Protein AF-A0A839IMV0-F1 (afdb_monomer)

Nearest PDB structures (foldseek):
  8v9l-assembly1_g  TM=3.742E-01  e=1.962E+00  Mycolicibacterium smegmatis MC2 155
  7lv0-assembly1_L  TM=2.883E-01  e=4.181E+00  Escherichia coli K-12
  7y4l-assembly1_b7  TM=2.658E-01  e=4.743E+00  Porphyridium purpureum
  4dys-assembly1_C  TM=2.893E-01  e=7.854E+00  Influenza A virus
  3l7p-assembly1_F  TM=3.458E-01  e=9.489E+00  Streptococcus mutans

Organism: NCBI:txid2760088

Mean predicted aligned error: 11.28 Å

Solvent-accessible surface area (backbone atoms only — not comparable to full-atom values): 6877 Å² total; per-residue (Å²): 132,73,71,34,47,52,51,56,49,18,59,77,64,66,39,82,73,34,43,68,39,49,41,54,48,38,36,74,76,64,62,29,57,81,71,41,71,39,67,69,48,37,75,72,52,26,33,44,78,43,81,47,73,48,74,61,85,96,41,80,44,80,45,73,46,42,29,32,25,67,60,22,50,53,52,51,54,51,48,38,68,79,53,62,75,79,76,79,66,85,72,77,78,74,91,72,90,85,89,82,86,88,81,91,87,78,84,83,83,136

Foldseek 3Di:
DDWAALQVLCVVLVPPPGSVLLQVLCVVQQVDDRQHHDPVCVVVVQKPWDWDWDDDDPDIDIDIGIIGDPVVSVVSNVSCVVPPRPPPPPPPPDDDDDDDDDDDDDDDDD

Secondary structure (DSSP, 8-state):
--EEEHHHHHHHTT-TTHHHHHHHHHHHHS--BTTBPPHHHHHTTSEEEEEEEEEETTEEEEEEEEEEEHHHHHHHHHHHHHS---------------------------

pLDDT: mean 80.65, std 16.5, range [43.03, 93.31]

Radius of gyration: 22.24 Å; Cα contacts (8 Å, |Δi|>4): 124; chains: 1; bounding box: 34×81×42 Å

Sequence (110 aa):
MSQLSVEEAAQRLNFPGGRNALYKYLRAHAGFQGTIAPYSLVFQGFFVVIDGQYERGRQTIYTQTTKVTTQGLTFIAQLMNEHPPEKKVPSRRNTHRKTRTSGKRSGARP

Structure (mmCIF, N/CA/C/O backbone):
data_AF-A0A839IMV0-F1
#
_entry.id   AF-A0A839IMV0-F1
#
loop_
_atom_site.group_PDB
_atom_site.id
_atom_site.type_symbol
_atom_site.label_atom_id
_atom_site.label_alt_id
_atom_site.label_comp_id
_atom_site.label_asym_id
_atom_site.label_entity_id
_atom_site.label_seq_id
_atom_site.pdbx_PDB_ins_code
_atom_site.Cartn_x
_atom_site.Cartn_y
_atom_site.Cartn_z
_atom_site.occupancy
_atom_site.B_iso_or_equiv
_atom_site.auth_seq_id
_atom_site.auth_comp_id
_atom_site.auth_asym_id
_atom_site.auth_atom_id
_atom_site.pdbx_PDB_model_num
ATOM 1 N N . MET A 1 1 ? 0.199 15.625 -5.606 1.00 54.91 1 MET A N 1
ATOM 2 C CA . MET A 1 1 ? -0.301 14.907 -4.410 1.00 54.91 1 MET A CA 1
ATOM 3 C C . MET A 1 1 ? 0.840 14.100 -3.814 1.00 54.91 1 MET A C 1
ATOM 5 O O . MET A 1 1 ? 1.543 13.449 -4.577 1.00 54.91 1 MET A O 1
ATOM 9 N N . SER A 1 2 ? 1.051 14.151 -2.499 1.00 72.00 2 SER A N 1
ATOM 10 C CA . SER A 1 2 ? 2.125 13.392 -1.845 1.00 72.00 2 SER A CA 1
AT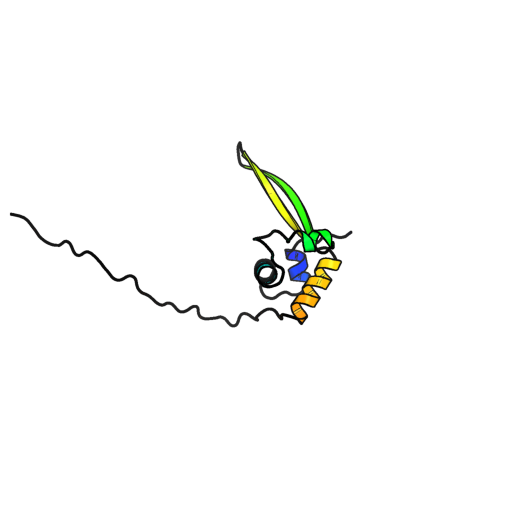OM 11 C C . SER A 1 2 ? 1.794 11.899 -1.844 1.00 72.00 2 SER A C 1
ATOM 13 O O . SER A 1 2 ? 0.773 11.488 -1.296 1.00 72.00 2 SER A O 1
ATOM 15 N N . GLN A 1 3 ? 2.639 11.101 -2.495 1.00 85.00 3 GLN A N 1
ATOM 16 C CA . GLN A 1 3 ? 2.525 9.645 -2.543 1.00 85.00 3 GLN A CA 1
ATOM 17 C C . GLN A 1 3 ? 3.532 9.048 -1.567 1.00 85.00 3 GLN A C 1
ATOM 19 O O . GLN A 1 3 ? 4.712 9.383 -1.625 1.00 85.00 3 GLN A O 1
ATOM 24 N N . LEU A 1 4 ? 3.068 8.155 -0.705 1.00 88.88 4 LEU A N 1
ATOM 25 C CA . LEU A 1 4 ? 3.890 7.475 0.285 1.00 88.88 4 LEU A CA 1
ATOM 26 C C . LEU A 1 4 ? 4.092 6.028 -0.137 1.00 88.88 4 LEU A C 1
ATOM 28 O O . LEU A 1 4 ? 3.205 5.388 -0.704 1.00 88.88 4 LEU A O 1
ATOM 32 N N . SER A 1 5 ? 5.257 5.483 0.160 1.00 89.44 5 SER A N 1
ATOM 33 C CA . SER A 1 5 ? 5.449 4.042 0.119 1.00 89.44 5 SER A CA 1
ATOM 34 C C . SER A 1 5 ? 4.577 3.359 1.180 1.00 89.44 5 SER A C 1
ATOM 36 O O . SER A 1 5 ? 4.221 3.937 2.207 1.00 89.44 5 SER A O 1
ATOM 38 N N . VAL A 1 6 ? 4.251 2.084 0.961 1.00 88.31 6 VAL A N 1
ATOM 39 C CA . VAL A 1 6 ? 3.524 1.278 1.962 1.00 88.31 6 VAL A CA 1
ATOM 40 C C . VAL A 1 6 ? 4.316 1.153 3.273 1.00 88.31 6 VAL A C 1
ATOM 42 O O . VAL A 1 6 ? 3.737 0.969 4.340 1.00 88.31 6 VAL A O 1
ATOM 45 N N . GLU A 1 7 ? 5.641 1.278 3.214 1.00 90.50 7 GLU A N 1
ATOM 46 C CA . GLU A 1 7 ? 6.498 1.298 4.398 1.00 90.50 7 GLU A CA 1
ATOM 47 C C . GLU A 1 7 ? 6.313 2.569 5.224 1.00 90.50 7 GLU A C 1
ATOM 49 O O . GLU A 1 7 ? 6.032 2.482 6.418 1.00 90.50 7 GLU A O 1
ATOM 54 N N . GLU A 1 8 ? 6.371 3.735 4.582 1.00 90.94 8 GLU A N 1
ATOM 55 C CA . GLU A 1 8 ? 6.097 5.016 5.238 1.00 90.94 8 GLU A CA 1
ATOM 56 C C . GLU A 1 8 ? 4.661 5.077 5.764 1.00 90.94 8 GLU A C 1
ATOM 58 O O . GLU A 1 8 ? 4.420 5.607 6.846 1.00 90.94 8 GLU A O 1
ATOM 63 N N . ALA A 1 9 ? 3.702 4.495 5.039 1.00 90.56 9 ALA A N 1
ATOM 64 C CA . ALA A 1 9 ? 2.325 4.389 5.505 1.00 90.56 9 ALA A CA 1
ATOM 65 C C . ALA A 1 9 ? 2.218 3.557 6.791 1.00 90.56 9 ALA A C 1
ATOM 67 O O . ALA A 1 9 ? 1.587 3.990 7.753 1.00 90.56 9 ALA A O 1
ATOM 68 N N . ALA A 1 10 ? 2.884 2.398 6.845 1.00 91.00 10 ALA A N 1
ATOM 69 C CA . ALA A 1 10 ? 2.920 1.567 8.045 1.00 91.00 10 ALA A CA 1
ATOM 70 C C . ALA A 1 10 ? 3.577 2.289 9.232 1.00 91.00 10 ALA A C 1
ATOM 72 O O . ALA A 1 10 ? 3.096 2.163 10.356 1.00 91.00 10 ALA A O 1
ATOM 73 N N . GLN A 1 11 ? 4.644 3.056 8.985 1.00 90.31 11 GLN A N 1
ATOM 74 C CA . GLN A 1 11 ? 5.310 3.857 10.014 1.00 90.31 11 GLN A CA 1
ATOM 75 C C . GLN A 1 11 ? 4.400 4.975 10.533 1.00 90.31 11 GLN A C 1
ATOM 77 O O . GLN A 1 11 ? 4.231 5.112 11.739 1.00 90.31 11 GLN A O 1
ATOM 82 N N . ARG A 1 12 ? 3.747 5.730 9.641 1.00 89.75 12 ARG A N 1
ATOM 83 C CA . ARG A 1 12 ? 2.825 6.811 10.032 1.00 89.75 12 ARG A CA 1
ATOM 84 C C . ARG A 1 12 ? 1.617 6.314 10.817 1.00 89.75 12 ARG A C 1
ATOM 86 O O . ARG A 1 12 ? 1.136 7.018 11.695 1.00 89.75 12 ARG A O 1
ATOM 93 N N . LEU A 1 13 ? 1.142 5.111 10.509 1.00 87.31 13 LEU A N 1
ATOM 94 C CA . LEU A 1 13 ? 0.025 4.473 11.204 1.00 87.31 13 LEU A CA 1
ATOM 95 C C . LEU A 1 13 ? 0.462 3.686 12.452 1.00 87.31 13 LEU A C 1
ATOM 97 O O . LEU A 1 13 ? -0.383 3.067 13.094 1.00 87.31 13 LEU A O 1
ATOM 101 N N . ASN A 1 14 ? 1.761 3.675 12.789 1.00 87.81 14 ASN A N 1
ATOM 102 C CA . ASN A 1 14 ? 2.338 2.850 13.857 1.00 87.81 14 ASN A CA 1
ATOM 103 C C . ASN A 1 14 ? 1.866 1.383 13.793 1.00 87.81 14 ASN A C 1
ATOM 105 O O . ASN A 1 14 ? 1.541 0.761 14.807 1.00 87.81 14 ASN A O 1
ATOM 109 N N . PHE A 1 15 ? 1.796 0.823 12.580 1.00 86.94 15 PHE A N 1
ATOM 110 C CA . PHE A 1 15 ? 1.197 -0.487 12.360 1.00 86.94 15 PHE A CA 1
ATOM 111 C C . PHE A 1 15 ? 2.064 -1.604 12.973 1.00 86.94 15 PHE A C 1
ATOM 113 O O . PHE A 1 15 ? 3.252 -1.724 12.635 1.00 86.94 15 PHE A O 1
ATOM 120 N N . PRO A 1 16 ? 1.502 -2.479 13.828 1.00 83.88 16 PRO A N 1
ATOM 121 C CA . PRO A 1 16 ? 2.272 -3.528 14.484 1.00 83.88 16 PRO A CA 1
ATOM 122 C C . PRO A 1 16 ? 2.812 -4.534 13.459 1.00 83.88 16 PRO A C 1
ATOM 124 O O . PRO A 1 16 ? 2.067 -5.180 12.724 1.00 83.88 16 PRO A O 1
ATOM 127 N N . GLY A 1 17 ? 4.138 -4.691 13.412 1.00 83.88 17 GLY A N 1
ATOM 128 C CA . GLY A 1 17 ? 4.815 -5.578 12.458 1.00 83.88 17 GLY A CA 1
ATOM 129 C C . GLY A 1 17 ? 5.153 -4.943 11.100 1.00 83.88 17 GLY A C 1
ATOM 130 O O . GLY A 1 17 ? 5.581 -5.663 10.191 1.00 83.88 17 GLY A O 1
ATOM 131 N N . GLY A 1 18 ? 4.991 -3.621 10.966 1.00 89.62 18 GLY A N 1
ATOM 132 C CA . GLY A 1 18 ? 5.511 -2.822 9.854 1.00 89.62 18 GLY A CA 1
ATOM 133 C C . GLY A 1 18 ? 4.927 -3.175 8.482 1.00 89.62 18 GLY A C 1
ATOM 134 O O . GLY A 1 18 ? 3.832 -3.729 8.365 1.00 89.62 18 GLY A O 1
ATOM 135 N N . A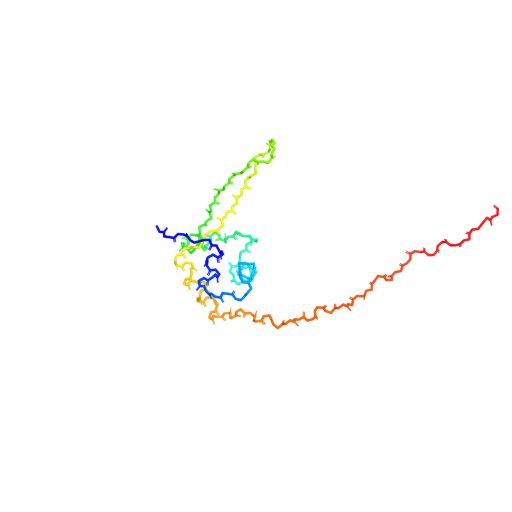RG A 1 19 ? 5.690 -2.879 7.420 1.00 90.19 19 ARG A N 1
ATOM 136 C CA . ARG A 1 19 ? 5.290 -3.041 6.007 1.00 90.19 19 ARG A CA 1
ATOM 137 C C . ARG A 1 19 ? 4.666 -4.406 5.697 1.00 90.19 19 ARG A C 1
ATOM 139 O O . ARG A 1 19 ? 3.612 -4.489 5.072 1.00 90.19 19 ARG A O 1
ATOM 146 N N . ASN A 1 20 ? 5.316 -5.494 6.109 1.00 90.25 20 ASN A N 1
ATOM 147 C CA . ASN A 1 20 ? 4.872 -6.848 5.764 1.00 90.25 20 ASN A CA 1
ATOM 148 C C . ASN A 1 20 ? 3.573 -7.241 6.474 1.00 90.25 20 ASN A C 1
ATOM 150 O O . ASN A 1 20 ? 2.769 -7.982 5.907 1.00 90.25 20 ASN A O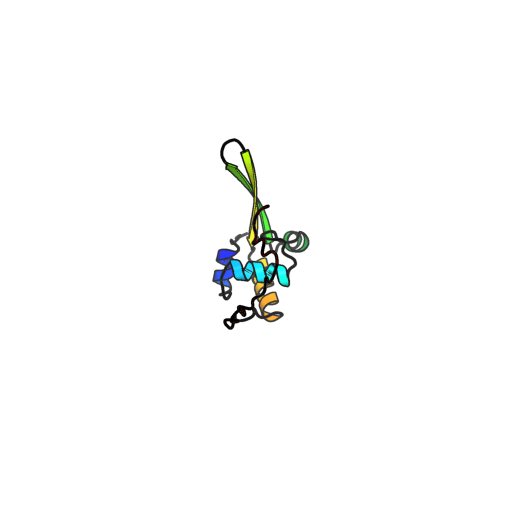 1
ATOM 154 N N . ALA A 1 21 ? 3.371 -6.773 7.708 1.00 89.50 21 ALA A N 1
ATOM 155 C CA . ALA A 1 21 ? 2.123 -6.992 8.427 1.00 89.50 21 ALA A CA 1
ATOM 156 C C . ALA A 1 21 ? 0.982 -6.190 7.793 1.00 89.50 21 ALA A C 1
ATOM 158 O O . ALA A 1 21 ? -0.087 -6.754 7.575 1.00 89.50 21 ALA A O 1
ATOM 159 N N . LEU A 1 22 ? 1.250 -4.945 7.383 1.00 90.56 22 LEU A N 1
ATOM 160 C CA . LEU A 1 22 ? 0.279 -4.122 6.668 1.00 90.56 22 LEU A CA 1
ATOM 161 C C . LEU A 1 22 ? -0.164 -4.780 5.352 1.00 90.56 22 LEU A C 1
ATOM 163 O O . LEU A 1 22 ? -1.357 -4.894 5.102 1.00 90.56 22 LEU A O 1
ATOM 167 N N . TYR A 1 23 ? 0.756 -5.321 4.546 1.00 91.81 23 TYR A N 1
ATOM 168 C CA . TYR A 1 23 ? 0.364 -6.064 3.339 1.00 91.81 23 TYR A CA 1
ATOM 169 C C . TYR A 1 23 ? -0.499 -7.289 3.643 1.00 91.81 23 TYR A C 1
ATOM 171 O O . TYR A 1 23 ? -1.444 -7.565 2.911 1.00 91.81 23 TYR A O 1
ATOM 179 N N . LYS A 1 24 ? -0.189 -8.048 4.701 1.00 90.56 24 LYS A N 1
ATOM 180 C CA . LYS A 1 24 ? -1.015 -9.201 5.094 1.00 90.56 24 LYS A CA 1
ATOM 181 C C . LYS A 1 24 ? -2.422 -8.768 5.493 1.00 90.56 24 LYS A C 1
ATOM 183 O O . LYS A 1 24 ? -3.382 -9.397 5.070 1.00 90.56 24 LYS A O 1
ATOM 188 N N . TYR A 1 25 ? -2.517 -7.686 6.253 1.00 91.19 25 TYR A N 1
ATOM 189 C CA . TYR A 1 25 ? -3.777 -7.098 6.676 1.00 91.19 25 TYR A CA 1
ATOM 190 C C . TYR A 1 25 ? -4.609 -6.603 5.482 1.00 91.19 25 TYR A C 1
ATOM 192 O O . TYR A 1 25 ? -5.765 -6.984 5.330 1.00 91.19 25 TYR A O 1
ATOM 200 N N . LEU A 1 26 ? -3.995 -5.866 4.555 1.00 90.81 26 LEU A N 1
ATOM 201 C CA . LEU A 1 26 ? -4.663 -5.381 3.344 1.00 90.81 26 LEU A CA 1
ATOM 202 C C . LEU A 1 26 ? -5.117 -6.515 2.412 1.00 90.81 26 LEU A C 1
ATOM 204 O O . LEU A 1 26 ? -6.136 -6.386 1.739 1.00 90.81 26 LEU A O 1
ATOM 208 N N . ARG A 1 27 ? -4.411 -7.650 2.379 1.00 91.69 27 ARG A N 1
ATOM 209 C CA . ARG A 1 27 ? -4.880 -8.843 1.647 1.00 91.69 27 ARG A CA 1
ATOM 210 C C . ARG A 1 27 ? -6.128 -9.446 2.283 1.00 91.69 27 ARG A C 1
ATOM 212 O O . ARG A 1 27 ? -7.002 -9.901 1.559 1.00 91.69 27 ARG A O 1
ATOM 219 N N . ALA A 1 28 ? -6.198 -9.452 3.612 1.00 89.19 28 ALA A N 1
ATOM 220 C CA . ALA A 1 28 ? -7.315 -10.034 4.346 1.00 89.19 28 ALA A CA 1
ATOM 221 C C . ALA A 1 28 ? -8.578 -9.157 4.306 1.00 89.19 28 ALA A C 1
ATOM 223 O O . ALA A 1 28 ? -9.672 -9.696 4.184 1.00 89.19 28 ALA A O 1
ATOM 224 N N . HIS A 1 29 ? -8.429 -7.829 4.378 1.00 89.44 29 HIS A N 1
ATOM 225 C CA . HIS A 1 29 ? -9.561 -6.909 4.567 1.00 89.44 29 HIS A CA 1
ATOM 226 C C . HIS A 1 29 ? -9.841 -5.980 3.378 1.00 89.44 29 HIS A C 1
ATOM 228 O O . HIS A 1 29 ? -10.952 -5.483 3.248 1.00 89.44 29 HIS A O 1
ATOM 234 N N . ALA A 1 30 ? -8.863 -5.746 2.499 1.00 86.81 30 ALA A N 1
ATOM 235 C CA . ALA A 1 30 ? -8.983 -4.805 1.381 1.00 86.81 30 ALA A CA 1
ATOM 236 C C . ALA A 1 30 ? -8.794 -5.467 0.003 1.00 86.81 30 ALA A C 1
ATOM 238 O O . ALA A 1 30 ? -8.711 -4.769 -1.003 1.00 86.81 30 ALA A O 1
ATOM 239 N N . GLY A 1 31 ? -8.697 -6.801 -0.066 1.00 88.19 31 GLY A N 1
ATOM 240 C CA . GLY A 1 31 ? -8.631 -7.544 -1.330 1.00 88.19 31 GLY A CA 1
ATOM 241 C C . GLY A 1 31 ? -7.329 -7.376 -2.121 1.00 88.19 31 GLY A C 1
ATOM 242 O O . GLY A 1 31 ? -7.317 -7.574 -3.333 1.00 88.19 31 GLY A O 1
ATOM 243 N N . PHE A 1 32 ? -6.226 -6.997 -1.469 1.00 91.75 32 PHE A N 1
ATOM 244 C CA . PHE A 1 32 ? -4.927 -6.899 -2.144 1.00 91.75 32 PHE A CA 1
ATOM 245 C C . PHE A 1 32 ? -4.469 -8.258 -2.690 1.00 91.75 32 PHE A C 1
ATOM 247 O O . PHE A 1 32 ? -4.598 -9.284 -2.019 1.00 91.75 32 PHE A O 1
ATOM 254 N N . GLN A 1 33 ? -3.814 -8.253 -3.854 1.00 87.94 33 GLN A N 1
ATOM 255 C CA . GLN A 1 33 ? -3.146 -9.429 -4.413 1.00 87.94 33 GLN A CA 1
ATOM 256 C C . GLN A 1 33 ? -1.631 -9.229 -4.346 1.00 87.94 33 GLN A C 1
ATOM 258 O O . GLN A 1 33 ? -1.037 -8.446 -5.085 1.00 87.94 33 GLN A O 1
ATOM 263 N N . GLY A 1 34 ? -0.972 -9.916 -3.411 1.00 87.75 34 GLY A N 1
ATOM 264 C CA . GLY A 1 34 ? 0.463 -9.732 -3.197 1.00 87.75 34 GLY A CA 1
ATOM 265 C C . GLY A 1 34 ? 0.780 -8.311 -2.714 1.00 87.75 34 GLY A C 1
ATOM 266 O O . GLY A 1 34 ? 0.477 -7.969 -1.569 1.00 87.75 34 GLY A O 1
ATOM 267 N N . THR A 1 35 ? 1.442 -7.509 -3.543 1.00 87.88 35 THR A N 1
ATOM 268 C CA . THR A 1 35 ? 1.771 -6.098 -3.258 1.00 87.88 35 THR A CA 1
ATOM 269 C C . THR A 1 35 ? 0.935 -5.115 -4.072 1.00 87.88 35 THR A C 1
ATOM 271 O O . THR A 1 35 ? 1.208 -3.918 -4.026 1.00 87.88 35 THR A O 1
ATOM 274 N N . ILE A 1 36 ? -0.060 -5.603 -4.814 1.00 90.31 36 ILE A N 1
ATOM 275 C CA . ILE A 1 36 ? -0.853 -4.825 -5.765 1.00 90.31 36 ILE A CA 1
ATOM 276 C C . ILE A 1 36 ? -2.222 -4.522 -5.146 1.00 90.31 36 ILE A C 1
ATOM 278 O O . ILE A 1 36 ? -2.893 -5.427 -4.636 1.00 90.31 36 ILE A O 1
ATOM 282 N N . ALA A 1 37 ? -2.607 -3.244 -5.161 1.00 90.44 37 ALA A N 1
ATOM 283 C CA . ALA A 1 37 ? -3.937 -2.802 -4.752 1.00 90.44 37 ALA A CA 1
ATOM 284 C C . ALA A 1 37 ? -4.990 -3.185 -5.810 1.00 90.44 37 ALA A C 1
ATOM 286 O O . ALA A 1 37 ? -4.696 -3.118 -7.006 1.00 90.44 37 ALA A O 1
ATOM 287 N N . PRO A 1 38 ? -6.220 -3.551 -5.409 1.00 92.31 38 PRO A N 1
ATOM 288 C CA . PRO A 1 38 ? -7.299 -3.804 -6.355 1.00 92.31 38 PRO A CA 1
ATOM 289 C C . PRO A 1 38 ? -7.688 -2.524 -7.104 1.00 92.31 38 PRO A C 1
ATOM 291 O O . PRO A 1 38 ? -7.618 -1.416 -6.566 1.00 92.31 38 PRO A O 1
ATOM 294 N N . TYR A 1 39 ? -8.159 -2.694 -8.340 1.00 89.44 39 TYR A N 1
ATOM 295 C CA . TYR A 1 39 ? -8.483 -1.586 -9.241 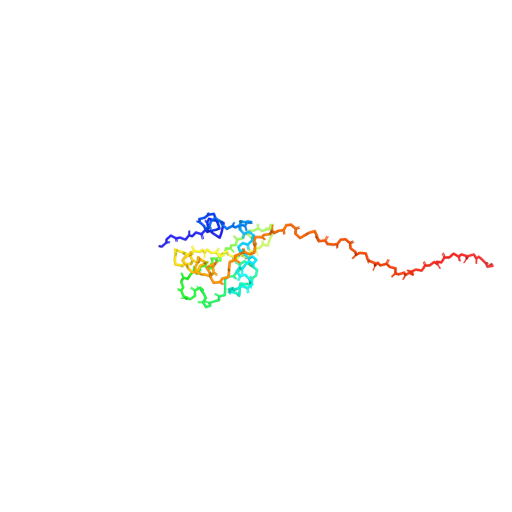1.00 89.44 39 TYR A CA 1
ATOM 296 C C . TYR A 1 39 ? -9.503 -0.602 -8.652 1.00 89.44 39 TYR A C 1
ATOM 298 O O . TYR A 1 39 ? -9.369 0.602 -8.842 1.00 89.44 39 TYR A O 1
ATOM 306 N N . SER A 1 40 ? -10.478 -1.088 -7.878 1.00 91.00 40 SER A N 1
ATOM 307 C CA . SER A 1 40 ? -11.487 -0.252 -7.215 1.00 91.00 40 SER A CA 1
ATOM 308 C C . SER A 1 40 ? -10.870 0.790 -6.279 1.00 91.00 40 SER A C 1
ATOM 310 O O . SER A 1 40 ? -11.221 1.965 -6.351 1.00 91.00 40 SER A O 1
ATOM 312 N N . LEU A 1 41 ? -9.906 0.388 -5.447 1.00 90.25 41 LEU A N 1
ATOM 313 C CA . LEU A 1 41 ? -9.248 1.286 -4.494 1.00 90.25 41 LEU A CA 1
ATOM 314 C C . LEU A 1 41 ? -8.241 2.223 -5.178 1.00 90.25 41 LEU A C 1
ATOM 316 O O . LEU A 1 41 ? -7.967 3.314 -4.677 1.00 90.25 41 LEU A O 1
ATOM 320 N N . VAL A 1 42 ? -7.696 1.812 -6.326 1.00 91.25 42 VAL A N 1
ATOM 321 C CA . VAL A 1 42 ? -6.864 2.679 -7.172 1.00 91.25 42 VAL A CA 1
ATOM 322 C C . VAL A 1 42 ? -7.722 3.752 -7.839 1.00 91.25 42 VAL A C 1
ATOM 324 O O . VAL A 1 42 ? -7.385 4.932 -7.789 1.00 91.25 42 VAL A O 1
ATOM 327 N N . PHE A 1 43 ? -8.867 3.363 -8.400 1.00 90.62 43 PHE A N 1
ATOM 328 C CA . PHE A 1 43 ? -9.804 4.273 -9.056 1.00 90.62 43 PHE A CA 1
ATOM 329 C C . PHE A 1 43 ? -10.401 5.301 -8.085 1.00 90.62 43 PHE A C 1
ATOM 331 O O . PHE A 1 43 ? -10.571 6.464 -8.436 1.00 90.62 43 PHE A O 1
ATOM 338 N N . GLN A 1 44 ? -10.647 4.898 -6.836 1.00 90.00 44 GLN A N 1
ATOM 339 C CA . GLN A 1 44 ? -11.083 5.793 -5.757 1.00 90.00 44 GLN A CA 1
ATOM 340 C C . GLN A 1 44 ? -9.984 6.751 -5.261 1.00 90.00 44 GLN A C 1
ATOM 342 O O . GLN A 1 44 ? -10.259 7.618 -4.437 1.00 90.00 44 GLN A O 1
ATOM 347 N N . GLY A 1 45 ? -8.742 6.617 -5.740 1.00 90.50 45 GLY A N 1
ATOM 348 C CA . GLY A 1 45 ? -7.637 7.509 -5.384 1.00 90.50 45 GLY A CA 1
ATOM 349 C C . GLY A 1 45 ? -6.957 7.192 -4.049 1.00 90.50 45 GLY A C 1
ATOM 350 O O . GLY A 1 45 ? -6.115 7.968 -3.592 1.00 90.50 45 GLY A O 1
ATOM 351 N N . PHE A 1 46 ? -7.261 6.053 -3.418 1.00 92.06 46 PHE A N 1
ATOM 352 C CA . PHE A 1 46 ? -6.615 5.631 -2.168 1.00 92.06 46 PHE A CA 1
ATOM 353 C C . PHE A 1 46 ? -5.200 5.094 -2.398 1.00 92.06 46 PHE A C 1
ATOM 355 O O . PHE A 1 46 ? -4.283 5.345 -1.611 1.00 92.06 46 PHE A O 1
ATOM 362 N N . PHE A 1 47 ? -5.001 4.384 -3.505 1.00 93.31 47 PHE A N 1
ATOM 363 C CA . PHE A 1 47 ? -3.714 3.809 -3.874 1.00 93.31 47 PHE A CA 1
ATOM 364 C C . PHE A 1 47 ? -3.335 4.194 -5.297 1.00 93.31 47 PHE A C 1
ATOM 366 O O . PHE A 1 47 ? -4.184 4.484 -6.132 1.00 93.31 47 PHE A O 1
ATOM 373 N N . VAL A 1 48 ? -2.038 4.174 -5.579 1.00 91.56 48 VAL A N 1
ATOM 374 C CA . VAL A 1 48 ? -1.493 4.386 -6.920 1.00 91.56 48 VAL A CA 1
ATOM 375 C C . VAL A 1 48 ? -0.571 3.223 -7.227 1.00 91.56 48 VAL A C 1
ATOM 377 O O . VAL A 1 48 ? 0.357 2.964 -6.466 1.00 91.56 48 VAL A O 1
ATOM 380 N N . VAL A 1 49 ? -0.810 2.525 -8.330 1.00 91.19 49 VAL A N 1
ATOM 381 C CA . VAL A 1 49 ? 0.114 1.502 -8.828 1.00 91.19 49 VAL A CA 1
ATOM 382 C C . VAL A 1 49 ? 1.024 2.164 -9.852 1.00 91.19 49 VAL A C 1
ATOM 384 O O . VAL A 1 49 ? 0.548 2.816 -10.775 1.00 91.19 49 VAL A O 1
ATOM 387 N N . ILE A 1 50 ? 2.331 2.045 -9.643 1.00 90.06 50 ILE A N 1
ATOM 388 C CA . ILE A 1 50 ? 3.351 2.571 -10.546 1.00 90.06 50 ILE A CA 1
ATOM 389 C C . ILE A 1 50 ? 4.077 1.394 -11.170 1.00 90.06 50 ILE A C 1
ATOM 391 O O . ILE A 1 50 ? 4.656 0.567 -10.456 1.00 90.06 50 ILE A O 1
ATOM 395 N N . ASP A 1 51 ? 4.060 1.354 -12.495 1.00 90.12 51 ASP A N 1
ATOM 396 C CA . ASP A 1 51 ? 4.848 0.408 -13.262 1.00 90.12 51 ASP A CA 1
ATOM 397 C C . ASP A 1 51 ? 6.312 0.854 -13.282 1.00 90.12 51 ASP A C 1
ATOM 399 O O . ASP A 1 51 ? 6.645 2.031 -13.429 1.00 90.12 51 ASP A O 1
ATOM 403 N N . GLY A 1 52 ? 7.201 -0.108 -13.105 1.00 88.31 52 GLY A N 1
ATOM 404 C CA . GLY A 1 52 ? 8.638 0.068 -13.180 1.00 88.31 52 GLY A CA 1
ATOM 405 C C . GLY A 1 52 ? 9.250 -1.083 -13.951 1.00 88.31 52 GLY A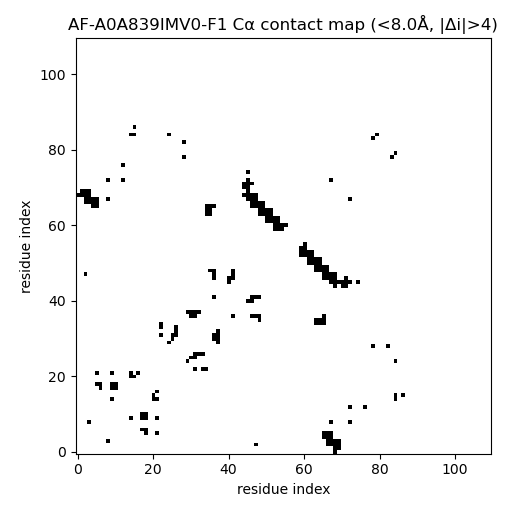 C 1
ATOM 406 O O . GLY A 1 52 ? 8.656 -2.152 -14.085 1.00 88.31 52 GLY A O 1
ATOM 407 N N . GLN A 1 53 ? 10.469 -0.894 -14.423 1.00 92.12 53 GLN A N 1
ATOM 408 C CA . GLN A 1 53 ? 11.226 -1.955 -15.064 1.00 92.12 53 GLN A CA 1
ATOM 409 C C . GLN A 1 53 ? 12.675 -1.894 -14.614 1.00 92.12 53 GLN A C 1
ATOM 411 O O . GLN A 1 53 ? 13.207 -0.814 -14.355 1.00 92.12 53 GLN A O 1
ATOM 416 N N . TYR A 1 54 ? 13.304 -3.057 -14.514 1.00 91.75 54 TYR A N 1
ATOM 417 C CA . TYR A 1 54 ? 14.737 -3.160 -14.291 1.00 91.75 54 TYR A CA 1
ATOM 418 C C . TYR A 1 54 ? 15.322 -4.262 -15.164 1.00 91.75 54 TYR A C 1
ATOM 420 O O . TYR A 1 54 ? 14.641 -5.225 -15.524 1.00 91.75 54 TYR A O 1
ATOM 428 N N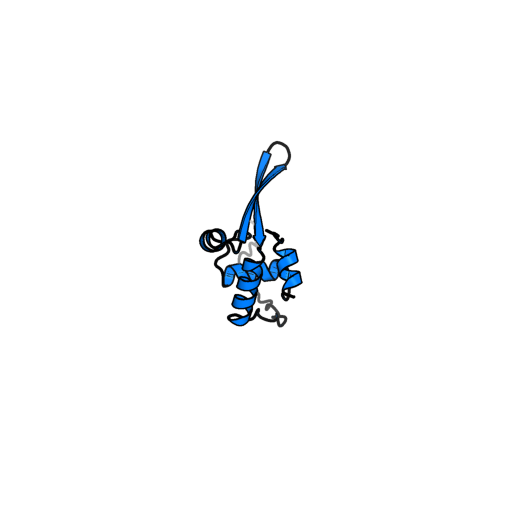 . GLU A 1 55 ? 16.597 -4.124 -15.503 1.00 93.25 55 GLU A N 1
ATOM 429 C CA . GLU A 1 55 ? 17.310 -5.145 -16.258 1.00 93.25 55 GLU A CA 1
ATOM 430 C C . GLU A 1 55 ? 17.923 -6.176 -15.314 1.00 93.25 55 GLU A C 1
ATOM 432 O O . GLU A 1 55 ? 18.608 -5.850 -14.342 1.00 93.25 55 GLU A O 1
ATOM 437 N N . ARG A 1 56 ? 17.681 -7.451 -15.614 1.00 91.44 56 ARG A N 1
ATOM 438 C CA . ARG A 1 56 ? 18.321 -8.588 -14.960 1.00 91.44 56 ARG A CA 1
ATOM 439 C C . ARG A 1 56 ? 19.092 -9.378 -16.011 1.00 91.44 56 ARG A C 1
ATOM 441 O O . ARG A 1 56 ? 18.589 -10.334 -16.601 1.00 91.44 56 ARG A O 1
ATOM 448 N N . GLY A 1 57 ? 20.331 -8.957 -16.259 1.00 92.50 57 GLY A N 1
ATOM 449 C CA . GLY A 1 57 ? 21.147 -9.498 -17.345 1.00 92.50 57 GLY A CA 1
ATOM 450 C C . GLY A 1 57 ? 20.568 -9.096 -18.700 1.00 92.50 57 GLY A C 1
ATOM 451 O O . GLY A 1 57 ? 20.453 -7.915 -18.983 1.00 92.50 57 GLY A O 1
ATOM 452 N N . ARG A 1 58 ? 20.181 -10.074 -19.529 1.00 92.44 58 ARG A N 1
ATOM 453 C CA . ARG A 1 58 ? 19.570 -9.828 -20.854 1.00 92.44 58 ARG A CA 1
ATOM 454 C C . ARG A 1 58 ? 18.039 -9.742 -20.829 1.00 92.44 58 ARG A C 1
ATOM 456 O O . ARG A 1 58 ? 17.421 -9.694 -21.885 1.00 92.44 58 ARG A O 1
ATOM 463 N N . GLN A 1 59 ? 17.424 -9.815 -19.649 1.00 92.12 59 GLN A N 1
ATOM 464 C CA . GLN A 1 59 ? 15.970 -9.817 -19.496 1.00 92.12 59 GLN A CA 1
ATOM 465 C C . GLN A 1 59 ? 15.499 -8.527 -18.827 1.00 92.12 59 GLN A C 1
ATOM 467 O O . GLN A 1 59 ? 15.989 -8.168 -17.756 1.00 92.12 59 GLN A O 1
ATOM 472 N N . THR A 1 60 ? 14.508 -7.869 -19.425 1.00 93.00 60 THR A N 1
ATOM 473 C CA . THR A 1 60 ? 13.771 -6.769 -18.796 1.00 93.00 60 THR A CA 1
ATOM 474 C C . THR A 1 60 ? 12.683 -7.352 -17.901 1.00 93.00 60 THR A C 1
ATOM 476 O O . THR A 1 60 ? 11.835 -8.118 -18.358 1.00 93.00 60 THR A O 1
ATOM 479 N N . ILE A 1 61 ? 12.710 -7.007 -16.616 1.00 93.19 61 ILE A N 1
ATOM 480 C CA . ILE A 1 61 ? 11.703 -7.430 -15.645 1.00 93.19 61 ILE A CA 1
ATOM 481 C C . ILE A 1 61 ? 10.784 -6.255 -15.346 1.00 93.19 61 ILE A C 1
ATOM 483 O O . ILE A 1 61 ? 11.217 -5.237 -14.805 1.00 93.19 61 ILE A O 1
ATOM 487 N N . TYR A 1 62 ? 9.504 -6.431 -15.655 1.00 90.25 62 TYR A N 1
ATOM 488 C CA . TYR A 1 62 ? 8.454 -5.499 -15.272 1.00 90.25 62 TYR A CA 1
ATOM 489 C C . TYR A 1 62 ? 8.077 -5.698 -13.804 1.00 90.25 62 TYR A C 1
ATOM 491 O O . TYR A 1 62 ? 7.969 -6.817 -13.299 1.00 90.25 62 TYR A O 1
ATOM 499 N N . THR A 1 63 ? 7.882 -4.591 -13.107 1.00 89.62 63 THR A N 1
ATOM 500 C CA . THR A 1 63 ? 7.542 -4.532 -11.688 1.00 89.62 63 THR A CA 1
ATOM 501 C C . THR A 1 63 ? 6.402 -3.564 -11.477 1.00 89.62 63 THR A C 1
ATOM 503 O O . THR A 1 63 ? 6.281 -2.576 -12.191 1.00 89.62 63 THR A O 1
ATOM 506 N N . GLN A 1 64 ? 5.588 -3.830 -10.465 1.00 89.12 64 GLN A N 1
ATOM 507 C CA . GLN A 1 64 ? 4.516 -2.932 -10.061 1.00 89.12 64 GLN A CA 1
ATOM 508 C C . GLN A 1 64 ? 4.688 -2.588 -8.592 1.00 89.12 64 GLN A C 1
ATOM 510 O O . GLN A 1 64 ? 4.794 -3.472 -7.736 1.00 89.12 64 GLN A O 1
ATOM 515 N N . THR A 1 65 ? 4.728 -1.293 -8.301 1.00 88.81 65 THR A N 1
ATOM 516 C CA . THR A 1 65 ? 4.871 -0.779 -6.942 1.00 88.81 65 THR A CA 1
ATOM 517 C C . THR A 1 65 ? 3.631 0.004 -6.559 1.00 88.81 65 THR A C 1
ATOM 519 O O . THR A 1 65 ? 3.331 1.039 -7.148 1.00 88.81 65 THR A O 1
ATOM 522 N N . THR A 1 66 ? 2.932 -0.467 -5.530 1.00 90.50 66 THR A N 1
ATOM 523 C CA . THR A 1 66 ? 1.807 0.268 -4.949 1.00 90.50 66 THR A CA 1
ATOM 524 C C . THR A 1 66 ? 2.318 1.342 -3.997 1.00 90.50 66 THR A C 1
ATOM 526 O O . THR A 1 66 ? 3.118 1.073 -3.097 1.00 90.50 66 THR A O 1
ATOM 529 N N . LYS A 1 67 ? 1.814 2.558 -4.173 1.00 92.19 67 LYS A N 1
ATOM 530 C CA . LYS A 1 67 ? 1.952 3.690 -3.263 1.00 92.19 67 LYS A CA 1
ATOM 531 C C . LYS A 1 67 ? 0.602 4.032 -2.644 1.00 92.19 67 LYS A C 1
ATOM 533 O O . LYS A 1 67 ? -0.453 3.749 -3.208 1.00 92.19 67 LYS A O 1
ATOM 538 N N . VAL A 1 68 ? 0.654 4.642 -1.472 1.00 92.75 68 VAL A N 1
ATOM 539 C CA . VAL A 1 68 ? -0.494 5.056 -0.670 1.00 92.75 68 VAL A CA 1
ATOM 540 C C . VAL A 1 68 ? -0.618 6.572 -0.769 1.00 92.75 68 VAL A C 1
ATOM 542 O O . VAL A 1 68 ? 0.369 7.291 -0.604 1.00 92.75 68 VAL A O 1
ATOM 545 N N . THR A 1 69 ? -1.813 7.074 -1.061 1.00 93.31 69 THR A N 1
ATOM 546 C CA . THR A 1 69 ? -2.079 8.519 -1.032 1.00 93.31 69 THR A CA 1
ATOM 547 C C . THR A 1 69 ? -2.428 8.967 0.386 1.00 93.31 69 THR A C 1
ATOM 549 O O . THR A 1 69 ? -2.671 8.148 1.273 1.00 93.31 69 THR A O 1
ATOM 552 N N . THR A 1 70 ? -2.503 10.276 0.628 1.00 90.94 70 THR A N 1
ATOM 553 C CA . THR A 1 70 ? -3.012 10.791 1.910 1.00 90.94 70 THR A CA 1
ATOM 554 C C . THR A 1 70 ? -4.422 10.273 2.215 1.00 90.94 70 THR A C 1
ATOM 556 O O . THR A 1 70 ? -4.698 9.905 3.351 1.00 90.94 70 THR A O 1
ATOM 559 N N . GLN A 1 71 ? -5.293 10.172 1.204 1.00 90.81 71 GLN A N 1
ATOM 560 C CA . GLN A 1 71 ? -6.631 9.591 1.363 1.00 90.81 71 GLN A CA 1
ATOM 561 C C . GLN A 1 71 ? -6.562 8.089 1.660 1.00 90.81 71 GLN A C 1
ATOM 563 O O . GLN A 1 71 ? -7.309 7.592 2.499 1.00 90.81 71 GLN A O 1
ATOM 568 N N . GLY A 1 72 ? -5.619 7.377 1.036 1.00 91.06 72 GLY A N 1
ATOM 569 C CA . GLY A 1 72 ? -5.337 5.980 1.351 1.00 91.06 72 GLY A CA 1
ATOM 570 C C . GLY A 1 72 ? -4.922 5.760 2.801 1.00 91.06 72 GLY A C 1
ATOM 571 O O . GLY A 1 72 ? -5.341 4.778 3.402 1.00 91.06 72 GLY A O 1
ATOM 572 N N . LEU A 1 73 ? -4.163 6.680 3.406 1.00 91.75 73 LEU A N 1
ATOM 573 C CA . LEU A 1 73 ? -3.846 6.594 4.837 1.00 91.75 73 LEU A CA 1
ATOM 574 C C . LEU A 1 73 ? -5.101 6.667 5.704 1.00 91.75 73 LEU A C 1
ATOM 576 O O . LEU A 1 73 ? -5.238 5.873 6.631 1.00 91.75 73 LEU A O 1
ATOM 580 N N . THR A 1 74 ? -6.008 7.599 5.407 1.00 91.94 74 THR A N 1
ATOM 581 C CA . THR A 1 74 ? -7.273 7.734 6.136 1.00 91.94 74 THR A CA 1
ATOM 582 C C . THR A 1 74 ? -8.134 6.486 5.978 1.00 91.94 74 THR A C 1
ATOM 584 O O . THR A 1 74 ? -8.654 5.991 6.972 1.00 91.94 74 THR A O 1
ATOM 587 N N . PHE A 1 75 ? -8.216 5.933 4.764 1.00 92.25 75 PHE A N 1
ATOM 588 C CA . PHE A 1 75 ? -8.905 4.669 4.504 1.00 92.25 75 PHE A CA 1
ATOM 589 C C . PHE A 1 75 ? -8.321 3.522 5.338 1.00 92.25 75 PHE A C 1
ATOM 591 O O . PHE A 1 75 ? -9.062 2.806 6.001 1.00 92.25 75 PHE A O 1
ATOM 598 N N . ILE A 1 76 ? -6.992 3.371 5.373 1.00 90.38 76 ILE A N 1
ATOM 599 C CA . ILE A 1 76 ? -6.351 2.321 6.180 1.00 90.38 76 ILE A CA 1
ATOM 600 C C . ILE A 1 76 ? -6.622 2.546 7.672 1.00 90.38 76 ILE A C 1
ATOM 602 O O . ILE A 1 76 ? -6.909 1.587 8.379 1.00 90.38 76 ILE A O 1
ATOM 606 N N . ALA A 1 77 ? -6.563 3.789 8.156 1.00 90.19 77 ALA A N 1
ATOM 607 C CA . ALA A 1 77 ? -6.866 4.107 9.550 1.00 90.19 77 ALA A CA 1
ATOM 608 C C . ALA A 1 77 ? -8.325 3.780 9.919 1.00 90.19 77 ALA A C 1
ATOM 610 O O . ALA A 1 77 ? -8.579 3.255 11.000 1.00 90.19 77 ALA A O 1
ATOM 611 N N . GLN A 1 78 ? -9.276 4.044 9.017 1.00 90.44 78 GLN A N 1
ATOM 612 C CA . GLN A 1 78 ? -10.677 3.642 9.178 1.00 90.44 78 GLN A CA 1
ATOM 613 C C . GLN A 1 78 ? -10.813 2.119 9.209 1.00 90.44 78 GLN A C 1
ATOM 615 O O . GLN A 1 78 ? -11.401 1.586 10.147 1.00 90.44 78 GLN A O 1
ATOM 620 N N . LEU A 1 79 ? -10.173 1.420 8.266 1.00 89.50 79 LEU A N 1
ATOM 621 C CA . LEU A 1 79 ? -10.157 -0.041 8.231 1.00 89.50 79 LEU A CA 1
ATOM 622 C C . LEU A 1 79 ? -9.609 -0.618 9.543 1.00 89.50 79 LEU A C 1
ATOM 624 O O . LEU A 1 79 ? -10.179 -1.551 10.093 1.00 89.50 79 LEU A O 1
ATOM 628 N N . MET A 1 80 ? -8.535 -0.030 10.083 1.00 87.75 80 MET A N 1
ATOM 629 C CA . MET A 1 80 ? -7.938 -0.432 11.361 1.00 87.75 80 MET A CA 1
ATOM 630 C C . MET A 1 80 ? -8.869 -0.213 12.556 1.00 87.75 80 MET A C 1
ATOM 632 O O . MET A 1 80 ? -8.747 -0.937 13.539 1.00 87.75 80 MET A O 1
ATOM 636 N N . ASN A 1 81 ? -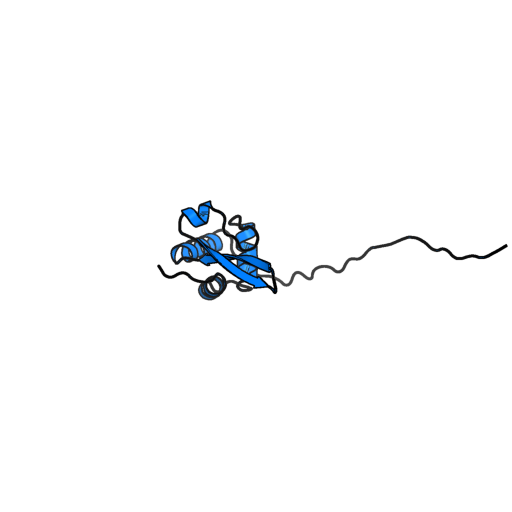9.777 0.763 12.505 1.00 86.62 81 ASN A N 1
ATOM 637 C CA . ASN A 1 81 ? -10.780 0.943 13.555 1.00 86.62 81 ASN A CA 1
ATOM 638 C C . ASN A 1 81 ? -11.887 -0.117 13.466 1.00 86.62 81 ASN A C 1
ATOM 640 O O . ASN A 1 81 ? -12.339 -0.608 14.496 1.00 86.62 81 ASN A O 1
ATOM 644 N N . GLU A 1 82 ? -12.301 -0.491 12.254 1.00 85.88 82 GLU A N 1
ATOM 645 C CA . GLU A 1 82 ? -13.319 -1.528 12.019 1.00 85.88 82 GLU A CA 1
ATOM 646 C C . GLU A 1 82 ? -12.778 -2.941 12.288 1.00 85.88 82 GLU A C 1
ATOM 648 O O . GLU A 1 82 ? -13.441 -3.790 12.886 1.00 85.88 82 GLU A O 1
ATOM 653 N N . HIS A 1 83 ? -11.536 -3.178 11.878 1.00 85.31 83 HIS A N 1
ATOM 654 C CA . HIS A 1 83 ? -10.815 -4.433 12.013 1.00 85.31 83 HIS A CA 1
ATOM 655 C C . HIS A 1 83 ? -9.452 -4.163 12.652 1.00 85.31 83 HIS A C 1
ATOM 657 O O . HIS A 1 83 ? -8.450 -4.047 11.935 1.00 85.31 83 HIS A O 1
ATOM 663 N N . PRO A 1 84 ? -9.381 -4.054 13.990 1.00 81.38 84 PRO A N 1
ATOM 664 C CA . PRO A 1 84 ? -8.124 -3.812 14.677 1.00 81.38 84 PRO A CA 1
ATOM 665 C C . PRO A 1 84 ? -7.102 -4.896 14.328 1.00 81.38 84 PRO A C 1
ATOM 667 O O . PRO A 1 84 ? -7.434 -6.085 14.341 1.00 81.38 84 PRO A O 1
ATOM 670 N N . PRO A 1 85 ? -5.852 -4.515 14.002 1.00 74.19 85 PRO A N 1
ATOM 671 C CA . PRO A 1 85 ? -4.835 -5.487 13.648 1.00 74.19 85 PRO A CA 1
ATOM 672 C C . PRO A 1 85 ? -4.612 -6.423 14.833 1.00 74.19 85 PRO A C 1
ATOM 674 O O . PRO A 1 85 ? -4.361 -5.963 15.950 1.00 74.19 85 PRO A O 1
ATOM 677 N N . GLU A 1 86 ? -4.685 -7.735 14.593 1.00 70.25 86 GLU A N 1
ATOM 678 C CA . GLU A 1 86 ? -4.379 -8.724 15.622 1.00 70.25 86 GLU A CA 1
ATOM 679 C C . GLU A 1 86 ? -2.992 -8.417 16.193 1.00 70.25 86 GLU A C 1
ATOM 681 O O . GLU A 1 86 ? -1.964 -8.550 15.516 1.00 70.25 86 GLU A O 1
ATOM 686 N N . LYS A 1 87 ? -2.948 -7.995 17.464 1.00 60.72 87 LYS A N 1
ATOM 687 C CA . LYS A 1 87 ? -1.700 -7.991 18.219 1.00 60.72 87 LYS A CA 1
ATOM 688 C C . LYS A 1 87 ? -1.227 -9.428 18.175 1.00 60.72 87 LYS A C 1
ATOM 690 O O . LYS A 1 87 ? -1.875 -10.295 18.754 1.00 60.72 87 LYS A O 1
ATOM 695 N N . LYS A 1 88 ? -0.131 -9.689 17.459 1.00 53.41 88 LYS A N 1
ATOM 696 C CA . LYS A 1 88 ? 0.520 -10.995 17.478 1.00 53.41 88 LYS A CA 1
ATOM 697 C C . LYS A 1 88 ? 0.908 -11.304 18.918 1.00 53.41 88 LYS A C 1
ATOM 699 O O . LYS A 1 88 ? 2.017 -11.009 19.352 1.00 53.41 88 LYS A O 1
ATOM 704 N N . VAL A 1 89 ? 0.005 -11.943 19.647 1.00 54.53 89 VAL A N 1
ATOM 705 C CA . VAL A 1 89 ? 0.385 -12.862 20.703 1.00 54.53 89 VAL A CA 1
ATOM 706 C C . VAL A 1 89 ? 1.266 -13.883 19.987 1.00 54.53 89 VAL A C 1
ATOM 708 O O . VAL A 1 89 ? 0.879 -14.334 18.901 1.00 54.53 89 VAL A O 1
ATOM 711 N N . PRO A 1 90 ? 2.474 -14.196 20.478 1.00 47.06 90 PRO A N 1
ATOM 712 C CA . PRO A 1 90 ? 3.308 -15.207 19.853 1.00 47.06 90 PRO A CA 1
ATOM 713 C C . PRO A 1 90 ? 2.554 -16.536 19.922 1.00 47.06 90 PRO A C 1
ATOM 715 O O . PRO A 1 90 ? 2.631 -17.271 20.902 1.00 47.06 90 PRO A O 1
ATOM 718 N N . SER A 1 91 ? 1.781 -16.832 18.878 1.00 49.12 91 SER A N 1
ATOM 719 C CA . SER A 1 91 ? 1.206 -18.144 18.664 1.00 49.12 91 SER A CA 1
ATOM 720 C C . SER A 1 91 ? 2.402 -19.057 18.467 1.00 49.12 91 SER A C 1
ATOM 722 O O . SER A 1 91 ? 3.070 -19.022 17.429 1.00 49.12 91 SER A O 1
ATOM 724 N N . ARG A 1 92 ? 2.734 -19.803 19.526 1.00 49.50 92 ARG A N 1
ATOM 725 C CA . ARG A 1 92 ? 3.619 -20.961 19.475 1.00 49.50 92 ARG A CA 1
ATOM 726 C C . ARG A 1 92 ? 3.046 -21.874 18.399 1.00 49.50 92 ARG A C 1
ATOM 728 O O . ARG A 1 92 ? 2.135 -22.655 18.662 1.00 49.50 92 ARG A O 1
ATOM 735 N N . ARG A 1 93 ? 3.524 -21.722 17.162 1.00 47.72 93 ARG A N 1
ATOM 736 C CA . ARG A 1 93 ? 3.112 -22.577 16.058 1.00 47.72 93 ARG A CA 1
ATOM 737 C C . ARG A 1 93 ? 3.631 -23.969 16.383 1.00 47.72 93 ARG A C 1
ATOM 739 O O . ARG A 1 93 ? 4.828 -24.231 16.367 1.00 47.72 93 ARG A O 1
ATOM 746 N N . ASN A 1 94 ? 2.668 -24.789 16.766 1.00 51.16 94 ASN A N 1
ATOM 747 C CA . ASN A 1 94 ? 2.774 -26.142 17.256 1.00 51.16 94 ASN A CA 1
ATOM 748 C C . ASN A 1 94 ? 3.641 -26.996 16.318 1.00 51.16 94 ASN A C 1
ATOM 750 O O . ASN A 1 94 ? 3.287 -27.234 15.163 1.00 51.16 94 ASN A O 1
ATOM 754 N N . THR A 1 95 ? 4.778 -27.465 16.820 1.00 55.25 95 THR A N 1
ATOM 755 C CA . THR A 1 95 ? 5.572 -28.522 16.197 1.00 55.25 95 THR A CA 1
ATOM 756 C C . THR A 1 95 ? 4.815 -29.841 16.388 1.00 55.25 95 THR A C 1
ATOM 758 O O . THR A 1 95 ? 4.883 -30.459 17.447 1.00 55.25 95 THR A O 1
ATOM 761 N N . HIS A 1 96 ? 4.057 -30.281 15.385 1.00 52.72 96 HIS A N 1
ATOM 762 C CA . HIS A 1 96 ? 3.530 -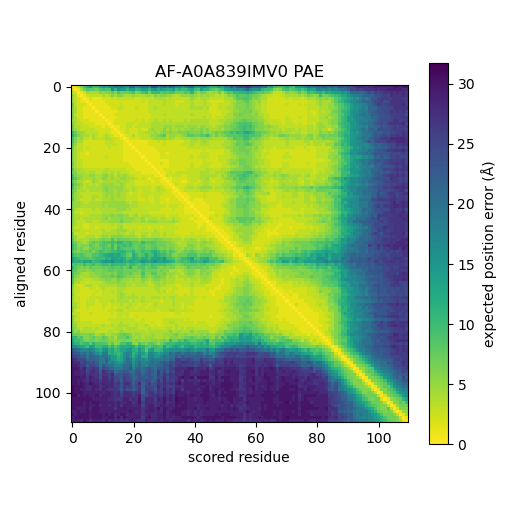31.651 15.285 1.00 52.72 96 HIS A C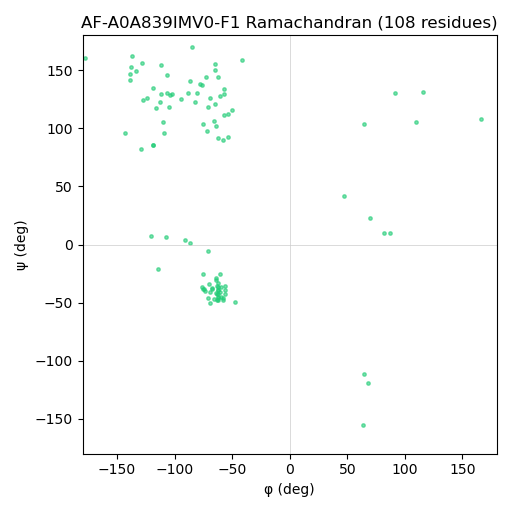A 1
ATOM 763 C C . HIS A 1 96 ? 3.572 -32.048 13.801 1.00 52.72 96 HIS A C 1
ATOM 765 O O . HIS A 1 96 ? 2.828 -31.512 12.993 1.00 52.72 96 HIS A O 1
ATOM 771 N N . ARG A 1 97 ? 4.608 -32.754 13.333 1.00 51.66 97 ARG A N 1
ATOM 772 C CA . ARG A 1 97 ? 4.868 -34.204 13.462 1.00 51.66 97 ARG A CA 1
ATOM 773 C C . ARG A 1 97 ? 3.810 -35.058 12.746 1.00 51.66 97 ARG A C 1
ATOM 775 O O . ARG A 1 97 ? 2.760 -35.315 13.320 1.00 51.66 97 ARG A O 1
ATOM 782 N N . LYS A 1 98 ? 4.167 -35.601 11.572 1.00 48.84 98 LYS A N 1
ATOM 783 C CA . LYS A 1 98 ? 4.206 -37.051 11.247 1.00 48.84 98 LYS A CA 1
ATOM 784 C C . LYS A 1 98 ? 4.334 -37.267 9.728 1.00 48.84 98 LYS A C 1
ATOM 786 O O . LYS A 1 98 ? 3.353 -37.174 9.008 1.00 48.84 98 LYS A O 1
ATOM 791 N N . THR A 1 99 ? 5.504 -37.709 9.280 1.00 48.59 99 THR A N 1
ATOM 792 C CA . THR A 1 99 ? 5.634 -38.591 8.109 1.00 48.59 99 THR A CA 1
ATOM 793 C C . THR A 1 99 ? 6.282 -39.902 8.574 1.00 48.59 99 THR A C 1
ATOM 795 O O . THR A 1 99 ? 7.494 -40.077 8.582 1.00 48.59 99 THR A O 1
ATOM 798 N N . ARG A 1 100 ? 5.437 -40.817 9.067 1.00 52.25 100 ARG A N 1
ATOM 799 C CA . ARG A 1 100 ? 5.603 -42.283 8.944 1.00 52.25 100 ARG A CA 1
ATOM 800 C C . ARG A 1 100 ? 4.952 -42.618 7.585 1.00 52.25 100 ARG A C 1
ATOM 802 O O . ARG A 1 100 ? 3.935 -42.006 7.295 1.00 52.25 100 ARG A O 1
ATOM 809 N N . THR A 1 101 ? 5.399 -43.496 6.689 1.00 53.00 101 THR A N 1
ATOM 810 C CA . THR A 1 101 ? 6.253 -44.694 6.756 1.00 53.00 101 THR A CA 1
ATOM 811 C C . THR A 1 101 ? 6.437 -45.240 5.324 1.00 53.00 101 THR A C 1
ATOM 813 O O . THR A 1 101 ? 5.565 -45.020 4.490 1.00 53.00 101 THR A O 1
ATOM 816 N N . SER A 1 102 ? 7.484 -46.055 5.126 1.00 50.28 102 SER A N 1
ATOM 817 C CA . SER A 1 102 ? 7.763 -47.051 4.054 1.00 50.28 102 SER A CA 1
ATOM 818 C C . SER A 1 102 ? 8.983 -46.687 3.186 1.00 50.28 102 SER A C 1
ATOM 820 O O . SER A 1 102 ? 9.116 -45.549 2.775 1.00 50.28 102 SER A O 1
ATOM 822 N N . GLY A 1 103 ? 9.961 -47.553 2.909 1.00 47.59 103 GLY A N 1
ATOM 823 C CA . GLY A 1 103 ? 10.036 -48.995 3.097 1.00 47.59 103 GLY A CA 1
ATOM 824 C C . GLY A 1 103 ? 11.396 -49.465 3.617 1.00 47.59 103 GLY A C 1
ATOM 825 O O . GLY A 1 103 ? 12.463 -48.999 3.230 1.00 47.59 103 GLY A O 1
ATOM 826 N N . LYS A 1 104 ? 11.303 -50.446 4.509 1.00 53.56 104 LYS A N 1
ATOM 827 C CA . LYS A 1 104 ? 12.371 -51.327 4.959 1.00 53.56 104 LYS A CA 1
ATOM 828 C C . LYS A 1 104 ? 12.613 -52.331 3.821 1.00 53.56 104 LYS A C 1
ATOM 830 O O . LYS A 1 104 ? 11.793 -53.221 3.630 1.00 53.56 104 LYS A O 1
ATOM 835 N N . ARG A 1 105 ? 13.686 -52.178 3.038 1.00 49.00 105 ARG A N 1
ATOM 836 C CA . ARG A 1 105 ? 14.235 -53.265 2.208 1.00 49.00 105 ARG A CA 1
ATOM 837 C C . ARG A 1 105 ? 15.560 -53.694 2.822 1.00 49.00 105 ARG A C 1
ATOM 839 O O . ARG A 1 105 ? 16.593 -53.071 2.622 1.00 49.00 105 ARG A O 1
ATOM 846 N N . SER A 1 106 ? 15.469 -54.743 3.624 1.00 52.25 106 SER A N 1
ATOM 847 C CA . SER A 1 106 ? 16.575 -55.526 4.161 1.00 52.25 106 SER A CA 1
ATOM 848 C C . SER A 1 106 ? 16.420 -56.958 3.648 1.00 52.25 106 SER A C 1
ATOM 850 O O . SER A 1 106 ? 15.315 -57.489 3.733 1.00 52.25 106 SER A O 1
ATOM 852 N N . GLY A 1 107 ? 17.517 -57.564 3.182 1.00 46.56 107 GLY A N 1
ATOM 853 C CA . GLY A 1 107 ? 17.643 -58.996 2.861 1.00 46.56 107 GLY A CA 1
ATOM 854 C C . GLY A 1 107 ? 17.753 -59.248 1.352 1.00 46.56 107 GLY A C 1
ATOM 855 O O . GLY A 1 107 ? 16.821 -58.934 0.626 1.00 46.56 107 GLY A O 1
ATOM 856 N N . ALA A 1 108 ? 18.924 -59.571 0.798 1.00 46.09 108 ALA A N 1
ATOM 857 C CA . ALA A 1 108 ? 19.713 -60.810 0.918 1.00 46.09 108 ALA A CA 1
ATOM 858 C C . ALA A 1 108 ? 19.361 -61.830 -0.187 1.00 46.09 108 ALA A C 1
ATOM 860 O O . ALA A 1 108 ? 18.193 -62.090 -0.454 1.00 46.09 108 ALA A O 1
ATOM 861 N N . ARG A 1 109 ? 20.434 -62.326 -0.821 1.00 43.03 109 ARG A N 1
ATOM 862 C CA . ARG A 1 109 ? 20.567 -63.360 -1.868 1.00 43.03 109 ARG A CA 1
ATOM 863 C C . ARG A 1 109 ? 19.670 -64.597 -1.685 1.00 43.03 109 ARG A C 1
ATOM 865 O O . ARG A 1 109 ? 19.290 -64.915 -0.561 1.00 43.03 109 ARG A O 1
ATOM 872 N N . PRO A 1 110 ? 19.419 -65.332 -2.776 1.00 59.59 110 PRO A N 1
ATOM 873 C CA . PRO A 1 110 ? 20.226 -66.530 -3.064 1.00 59.59 110 PRO A CA 1
ATOM 874 C C . PRO A 1 110 ? 21.240 -66.321 -4.195 1.00 59.59 110 PRO A C 1
ATOM 876 O O . PRO A 1 110 ? 20.904 -65.638 -5.186 1.00 59.59 110 PRO A O 1
#